Protein AF-A0A7S2HRD1-F1 (afdb_monomer_lite)

InterPro domains:
  IPR042104 Polyketide synthase, dehydratase domain superfamily [G3DSA:3.10.129.110] (1-117)

Sequence (117 aa):
EMVLAAGEYHLGAKGTQWHIKNVGFQAPFVLKLGEGGQLAKQTDLYLEVFPDGHWTMSSWDVAESKKLVAHSEGELEIGGEAASQAVCDLDAARARCDEEVVIERLYLPFSKIGFPL

Secondary structure (DSSP, 8-state):
-HHHHHHHHHTTSSS--EEEEEEEE-S-----B-GGGSBSS-EEEEEEE-TTSEEEEEEEETTTTEEEEEEEEEEEEE-S---------HHHHHTT--S---HHHHHHHHHTTT---

pLDDT: mean 82.65, std 11.14, range [54.19, 96.5]

Organism: NCBI:txid1333877

Structure (mmCIF, N/CA/C/O backbone):
data_AF-A0A7S2HRD1-F1
#
_entry.id   AF-A0A7S2HRD1-F1
#
loop_
_atom_site.group_PDB
_atom_site.id
_atom_site.type_symbol
_atom_site.label_atom_id
_atom_site.label_alt_id
_atom_site.label_comp_id
_atom_site.label_asym_id
_atom_site.label_entity_id
_atom_site.label_seq_id
_atom_site.pdbx_PDB_ins_code
_atom_site.Cartn_x
_atom_site.Cartn_y
_atom_site.Cartn_z
_atom_site.occupancy
_atom_site.B_iso_or_equiv
_atom_site.auth_seq_id
_atom_site.auth_comp_id
_atom_site.auth_asym_id
_atom_site.auth_atom_id
_atom_site.pdbx_PDB_model_num
ATOM 1 N N . GLU A 1 1 ? -1.618 -0.679 -6.357 1.00 85.19 1 GLU A N 1
ATOM 2 C CA . GLU A 1 1 ? -2.763 0.000 -7.010 1.00 85.19 1 GLU A CA 1
ATOM 3 C C . GLU A 1 1 ? -2.791 1.518 -6.878 1.00 85.19 1 GLU A C 1
ATOM 5 O O . GLU A 1 1 ? -2.437 2.166 -7.848 1.00 85.19 1 GLU A O 1
ATOM 10 N N . MET A 1 2 ? -3.155 2.132 -5.742 1.00 87.50 2 MET A N 1
ATOM 11 C CA . MET A 1 2 ? -3.293 3.609 -5.689 1.00 87.50 2 MET A CA 1
ATOM 12 C C . MET A 1 2 ? -2.022 4.367 -6.112 1.00 87.50 2 MET A C 1
ATOM 14 O O . MET A 1 2 ? -2.102 5.318 -6.882 1.00 87.50 2 MET A O 1
ATOM 18 N N . VAL A 1 3 ? -0.849 3.907 -5.662 1.00 88.94 3 VAL A N 1
ATOM 19 C CA . VAL A 1 3 ? 0.456 4.462 -6.068 1.00 88.94 3 VAL A CA 1
ATOM 20 C C . VAL A 1 3 ? 0.729 4.241 -7.561 1.00 88.94 3 VAL A C 1
ATOM 22 O O . VAL A 1 3 ? 1.307 5.111 -8.199 1.00 88.94 3 VAL A O 1
ATOM 25 N N . LEU A 1 4 ? 0.262 3.122 -8.136 1.00 87.44 4 L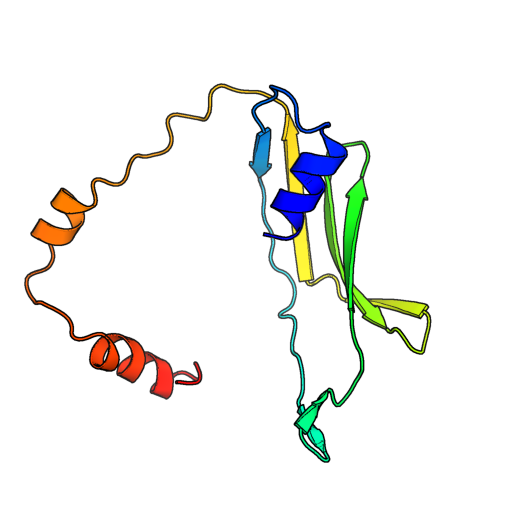EU A N 1
ATOM 26 C CA . LEU A 1 4 ? 0.350 2.850 -9.577 1.00 87.44 4 LEU A CA 1
ATOM 27 C C . LEU A 1 4 ? -0.444 3.883 -10.377 1.00 87.44 4 LEU A C 1
ATOM 29 O O . LEU A 1 4 ? 0.122 4.577 -11.215 1.00 87.44 4 LEU A O 1
ATOM 33 N N . ALA A 1 5 ? -1.719 4.067 -10.035 1.00 85.81 5 ALA A N 1
ATOM 34 C CA . ALA A 1 5 ? -2.587 5.035 -10.702 1.00 85.81 5 ALA A CA 1
ATOM 35 C C . ALA A 1 5 ? -2.086 6.485 -10.551 1.00 85.81 5 ALA A C 1
ATOM 37 O O . ALA A 1 5 ? -2.089 7.257 -11.510 1.00 85.81 5 ALA A O 1
ATOM 38 N N . ALA A 1 6 ? -1.623 6.862 -9.355 1.00 84.12 6 ALA A N 1
ATOM 39 C CA . ALA A 1 6 ? -1.070 8.191 -9.117 1.00 84.12 6 ALA A CA 1
ATOM 40 C C . ALA A 1 6 ? 0.265 8.402 -9.840 1.00 84.12 6 ALA A C 1
ATOM 42 O O . ALA A 1 6 ? 0.486 9.482 -10.378 1.00 84.12 6 ALA A O 1
ATOM 43 N N . GLY A 1 7 ? 1.126 7.383 -9.891 1.00 79.00 7 GLY A N 1
ATOM 44 C CA . GLY A 1 7 ? 2.384 7.411 -10.632 1.00 79.00 7 GLY A CA 1
ATOM 45 C C . GLY A 1 7 ? 2.158 7.581 -12.132 1.00 79.00 7 GLY A C 1
ATOM 46 O O . GLY A 1 7 ? 2.760 8.459 -12.737 1.00 79.00 7 GLY A O 1
ATOM 47 N N . GLU A 1 8 ? 1.223 6.835 -12.728 1.00 79.88 8 GLU A N 1
ATOM 48 C CA . GLU A 1 8 ? 0.854 7.000 -14.143 1.00 79.88 8 GLU A CA 1
ATOM 49 C C . GLU A 1 8 ? 0.391 8.426 -14.462 1.00 79.88 8 GLU A C 1
ATOM 51 O O . GLU A 1 8 ? 0.816 9.013 -15.462 1.00 79.88 8 GLU A O 1
ATOM 56 N N . TYR A 1 9 ? -0.449 8.997 -13.593 1.00 78.62 9 TYR A N 1
ATOM 57 C CA . TYR A 1 9 ? -0.932 10.366 -13.735 1.00 78.62 9 TYR A CA 1
ATOM 58 C C . TYR A 1 9 ? 0.191 11.398 -13.546 1.00 78.62 9 TYR A C 1
ATOM 60 O O . TYR A 1 9 ? 0.354 12.293 -14.375 1.00 78.62 9 TYR A O 1
ATOM 68 N N . HIS A 1 10 ? 0.989 11.264 -12.483 1.00 73.19 10 HIS A N 1
ATOM 69 C CA . HIS A 1 10 ? 2.056 12.202 -12.127 1.00 73.19 10 HIS A CA 1
ATOM 70 C C . HIS A 1 10 ? 3.201 12.200 -13.149 1.00 73.19 10 HIS A C 1
ATOM 72 O O . HIS A 1 10 ? 3.753 13.250 -13.465 1.00 73.19 10 HIS A O 1
ATOM 78 N N . LEU A 1 11 ? 3.518 11.033 -13.717 1.00 72.88 11 LEU A N 1
ATOM 79 C CA . LEU A 1 11 ? 4.585 10.843 -14.703 1.00 72.88 11 LEU A CA 1
ATOM 80 C C . LEU A 1 11 ? 4.125 11.089 -16.153 1.00 72.88 11 LEU A C 1
ATOM 82 O O . LEU A 1 11 ? 4.897 10.900 -17.093 1.00 72.88 11 LEU A O 1
ATOM 86 N N . GLY A 1 12 ? 2.880 11.533 -16.356 1.00 65.56 12 GLY A N 1
ATOM 87 C CA . GLY A 1 12 ? 2.388 12.009 -17.651 1.00 65.56 12 GLY A CA 1
ATOM 88 C C . GLY A 1 12 ? 1.981 10.921 -18.652 1.00 65.56 12 GLY A C 1
ATOM 89 O O . GLY A 1 12 ? 1.864 11.224 -19.840 1.00 65.56 12 GLY A O 1
ATOM 90 N N . ALA A 1 13 ? 1.751 9.682 -18.197 1.00 57.53 13 ALA A N 1
ATOM 91 C CA . ALA A 1 13 ? 1.138 8.557 -18.924 1.00 57.53 13 ALA A CA 1
ATOM 92 C C . ALA A 1 13 ? 1.703 8.187 -20.322 1.00 57.53 13 ALA A C 1
ATOM 94 O O . ALA A 1 13 ? 1.129 7.341 -21.009 1.00 57.53 13 ALA A O 1
ATOM 95 N N . LYS A 1 14 ? 2.809 8.786 -20.788 1.00 54.47 14 LYS A N 1
ATOM 96 C CA . LYS A 1 14 ? 3.323 8.599 -22.156 1.00 54.47 14 LYS A CA 1
ATOM 97 C C . LYS A 1 14 ? 4.787 8.186 -22.179 1.00 54.47 14 LYS A C 1
ATOM 99 O O . LYS A 1 14 ? 5.681 9.021 -22.176 1.00 54.47 14 LYS A O 1
ATOM 104 N N . GLY A 1 15 ? 5.004 6.882 -22.328 1.00 57.19 15 GLY A N 1
ATOM 105 C CA . GLY A 1 15 ? 6.239 6.340 -22.899 1.00 57.19 15 GLY A CA 1
ATOM 106 C C . GLY A 1 15 ? 7.413 6.163 -21.942 1.00 57.19 15 GLY A C 1
ATOM 107 O O . GLY A 1 15 ? 8.465 5.716 -22.389 1.00 57.19 15 GLY A O 1
ATOM 108 N N . THR A 1 16 ? 7.244 6.450 -20.652 1.00 68.69 16 THR A N 1
ATOM 109 C CA . THR A 1 16 ? 8.317 6.285 -19.670 1.00 68.69 16 THR A CA 1
ATOM 110 C C . THR A 1 16 ? 8.083 5.035 -18.832 1.00 68.69 16 THR A C 1
ATOM 112 O O . THR A 1 16 ? 7.069 4.928 -18.145 1.00 68.69 16 THR A O 1
ATOM 115 N N . GLN A 1 17 ? 9.011 4.077 -18.903 1.00 76.81 17 GLN A N 1
ATOM 116 C CA . GLN A 1 17 ? 9.042 2.962 -17.959 1.00 76.81 17 GLN A CA 1
ATOM 117 C C . GLN A 1 17 ? 9.415 3.487 -16.574 1.00 76.81 17 GLN A C 1
ATOM 119 O O . GLN A 1 17 ? 10.322 4.312 -16.430 1.00 76.81 17 GLN A O 1
ATOM 124 N N . TRP A 1 18 ? 8.688 3.018 -15.570 1.00 82.06 18 TRP A N 1
ATOM 125 C CA . TRP A 1 18 ? 8.872 3.407 -14.184 1.00 82.06 18 TRP A CA 1
ATOM 126 C C . TRP A 1 18 ? 8.504 2.236 -13.277 1.00 82.06 18 TRP A C 1
ATOM 128 O O . TRP A 1 18 ? 7.770 1.326 -13.676 1.00 82.06 18 TRP A O 1
ATOM 138 N N . HIS A 1 19 ? 9.012 2.253 -12.053 1.00 83.69 19 HIS A N 1
ATOM 139 C CA . HIS A 1 19 ? 8.723 1.224 -11.059 1.00 83.69 19 HIS A CA 1
ATOM 140 C C . HIS A 1 19 ? 8.692 1.815 -9.651 1.00 83.69 19 HIS A C 1
ATOM 142 O O . HIS A 1 19 ? 9.184 2.916 -9.403 1.00 83.69 19 HIS A O 1
ATOM 148 N N . ILE A 1 20 ? 8.113 1.055 -8.723 1.00 88.81 20 ILE A N 1
ATOM 149 C CA . ILE A 1 20 ? 8.104 1.379 -7.296 1.00 88.81 20 ILE A CA 1
ATOM 150 C C . ILE A 1 20 ? 9.256 0.622 -6.629 1.00 88.81 20 ILE A C 1
ATOM 152 O O . ILE A 1 20 ? 9.376 -0.592 -6.810 1.00 88.81 20 ILE A O 1
ATOM 156 N N . LYS A 1 21 ? 10.081 1.313 -5.839 1.00 88.31 21 LYS A N 1
ATOM 157 C CA . LYS A 1 21 ? 11.123 0.701 -4.998 1.00 88.31 21 LYS A CA 1
ATOM 158 C C . LYS A 1 21 ? 10.887 0.986 -3.524 1.00 88.31 21 LYS A C 1
ATOM 160 O O . LYS A 1 21 ? 10.097 1.854 -3.158 1.00 88.31 21 LYS A O 1
ATOM 165 N N . ASN A 1 22 ? 11.601 0.220 -2.697 1.00 91.88 22 ASN A N 1
ATOM 166 C CA . ASN A 1 22 ? 11.745 0.466 -1.264 1.00 91.88 22 ASN A CA 1
ATOM 167 C C . ASN A 1 22 ? 10.399 0.596 -0.533 1.00 91.88 22 ASN A C 1
ATOM 169 O O . ASN A 1 22 ? 10.233 1.454 0.326 1.00 91.88 22 ASN A O 1
ATOM 173 N N . VAL A 1 23 ? 9.431 -0.262 -0.884 1.00 94.06 23 VAL A N 1
ATOM 174 C CA . VAL A 1 23 ? 8.097 -0.243 -0.269 1.00 94.06 23 VAL A CA 1
ATOM 175 C C . VAL A 1 23 ? 8.188 -0.693 1.187 1.00 94.06 23 VAL A C 1
ATOM 177 O O . VAL A 1 23 ? 8.470 -1.860 1.468 1.00 94.06 23 VAL A O 1
ATOM 180 N N . GLY A 1 24 ? 7.915 0.230 2.103 1.00 94.62 24 GLY A N 1
ATOM 181 C CA . GLY A 1 24 ? 7.801 -0.022 3.534 1.00 94.62 24 GLY A CA 1
ATOM 182 C C . GLY A 1 24 ? 6.343 -0.055 3.983 1.00 94.62 24 GLY A C 1
ATOM 183 O O . GLY A 1 24 ? 5.535 0.758 3.539 1.00 94.62 24 GLY A O 1
ATOM 184 N N . PHE A 1 25 ? 6.009 -0.967 4.900 1.00 94.94 25 PHE A N 1
ATOM 185 C CA . PHE A 1 25 ? 4.717 -1.002 5.592 1.00 94.94 25 PHE A CA 1
ATOM 186 C C . PHE A 1 25 ? 4.945 -0.771 7.085 1.00 94.94 25 PHE A C 1
ATOM 188 O O . PHE A 1 25 ? 5.648 -1.547 7.729 1.00 94.94 25 PHE A O 1
ATOM 195 N N . GLN A 1 26 ? 4.357 0.293 7.630 1.00 92.06 26 GLN A N 1
ATOM 196 C CA . GLN A 1 26 ? 4.583 0.716 9.017 1.00 92.06 26 GLN A CA 1
ATOM 197 C C . GLN A 1 26 ? 3.400 0.379 9.927 1.00 92.06 26 GLN A C 1
ATOM 199 O O . GLN A 1 26 ? 3.586 -0.075 11.055 1.00 92.06 26 GLN A O 1
ATOM 204 N N . ALA A 1 27 ? 2.174 0.585 9.441 1.00 91.44 27 ALA A N 1
ATOM 205 C CA . ALA A 1 27 ? 0.963 0.364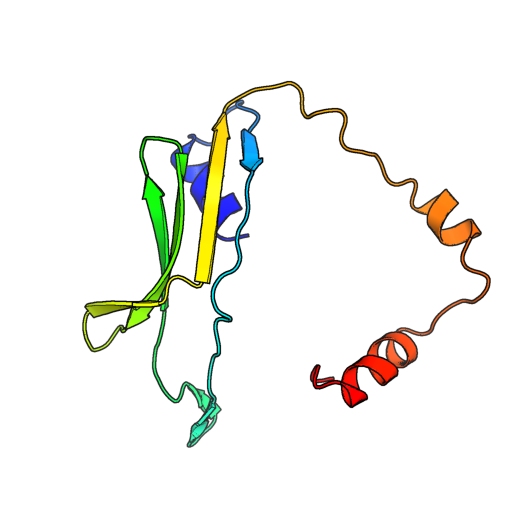 10.220 1.00 91.44 27 ALA A CA 1
ATOM 206 C C . ALA A 1 27 ? -0.168 -0.176 9.338 1.00 91.44 27 ALA A C 1
ATOM 208 O O . ALA A 1 27 ? -0.431 0.390 8.274 1.00 91.44 27 ALA A O 1
ATOM 209 N N . PRO A 1 28 ? -0.898 -1.218 9.770 1.00 90.44 28 PRO A N 1
ATOM 210 C CA . PRO A 1 28 ? -2.053 -1.696 9.027 1.00 90.44 28 PRO A CA 1
ATOM 211 C C . PRO A 1 28 ? -3.155 -0.632 8.999 1.00 90.44 28 PRO A C 1
ATOM 213 O O . PRO A 1 28 ? -3.441 0.021 10.007 1.00 90.44 28 PRO A O 1
ATOM 216 N N . PHE A 1 29 ? -3.804 -0.477 7.847 1.00 89.38 29 PHE A N 1
ATOM 217 C CA . PHE A 1 29 ? -5.020 0.320 7.736 1.00 89.38 29 PHE A CA 1
ATOM 218 C C . PHE A 1 29 ? -6.223 -0.540 8.133 1.00 89.38 29 PHE A C 1
ATOM 220 O O . PHE A 1 29 ? -6.538 -1.523 7.464 1.00 89.38 29 PHE A O 1
ATOM 227 N N . VAL A 1 30 ? -6.870 -0.197 9.248 1.00 87.62 30 VAL A N 1
ATOM 228 C CA . VAL A 1 30 ? -7.967 -0.990 9.820 1.00 87.62 30 VAL A CA 1
ATOM 229 C C . VAL A 1 30 ? -9.272 -0.211 9.735 1.00 87.62 30 VAL A C 1
ATOM 231 O O . VAL A 1 30 ? -9.481 0.758 10.465 1.00 87.62 30 VAL A O 1
ATOM 234 N N . LEU A 1 31 ? -10.177 -0.689 8.887 1.00 87.75 31 LEU A N 1
ATOM 235 C CA . LEU A 1 31 ? -11.547 -0.201 8.798 1.00 87.75 31 LEU A CA 1
ATOM 236 C C . LEU A 1 31 ? -12.417 -0.952 9.807 1.00 87.75 31 LEU A C 1
ATOM 238 O O . LEU A 1 31 ? -12.673 -2.146 9.663 1.00 87.75 31 LEU A O 1
ATOM 242 N N . LYS A 1 32 ? -12.854 -0.256 10.858 1.00 87.56 32 LYS A N 1
ATOM 243 C CA . LYS A 1 32 ? -13.752 -0.832 11.864 1.00 87.56 32 LYS A CA 1
ATOM 244 C C . LYS A 1 32 ? -15.199 -0.620 11.447 1.00 87.56 32 LYS A C 1
ATOM 246 O O . LYS A 1 32 ? -15.598 0.512 11.181 1.00 87.56 32 LYS A O 1
ATOM 251 N N . LEU A 1 33 ? -15.983 -1.692 11.451 1.00 88.50 33 LEU A N 1
ATOM 252 C CA . LEU A 1 33 ? -17.434 -1.603 11.338 1.00 88.50 33 LEU A CA 1
ATOM 253 C C . LEU A 1 33 ? -18.007 -1.023 12.636 1.00 88.50 33 LEU A C 1
ATOM 255 O O . LEU A 1 33 ? -17.649 -1.450 13.734 1.00 88.50 33 LEU A O 1
ATOM 259 N N . GLY A 1 34 ? -18.855 -0.015 12.489 1.00 86.62 34 GLY A N 1
ATOM 260 C CA . GLY A 1 34 ? -19.700 0.541 13.532 1.00 86.62 34 GLY A CA 1
ATOM 261 C C . GLY A 1 34 ? -21.100 -0.067 13.492 1.00 86.62 34 GLY A C 1
ATOM 262 O O . GLY A 1 34 ? -21.356 -1.084 12.841 1.00 86.62 34 GLY A O 1
ATOM 263 N N . GLU A 1 35 ? -22.027 0.570 14.199 1.00 87.25 35 GLU A N 1
ATOM 264 C CA . GLU A 1 35 ? -23.424 0.144 14.220 1.00 87.25 35 GLU A CA 1
ATOM 265 C C . GLU A 1 35 ? -24.081 0.302 12.838 1.00 87.25 35 GLU A C 1
ATOM 267 O O . GLU A 1 35 ? -23.784 1.223 12.077 1.00 87.25 35 GLU A O 1
ATOM 272 N N . GLY A 1 36 ? -24.978 -0.625 12.491 1.00 85.56 36 GLY A N 1
ATOM 273 C CA . GLY A 1 36 ? -25.740 -0.555 11.239 1.00 85.56 36 GLY A CA 1
ATOM 274 C C . GLY A 1 36 ? -24.931 -0.811 9.961 1.00 85.56 36 GLY A C 1
ATOM 275 O O . GLY A 1 36 ? -25.381 -0.434 8.882 1.00 85.56 36 GLY A O 1
ATOM 276 N N . GLY A 1 37 ? -23.748 -1.433 10.059 1.00 84.44 37 GLY A N 1
ATOM 277 C CA . GLY A 1 37 ? -22.921 -1.802 8.900 1.00 84.44 37 GLY A CA 1
ATOM 278 C C . GLY A 1 37 ? -22.147 -0.639 8.270 1.00 84.44 37 GLY A C 1
ATOM 279 O O . GLY A 1 37 ? -21.522 -0.816 7.229 1.00 84.44 37 GLY A O 1
ATOM 280 N N . GLN A 1 38 ? -22.175 0.539 8.894 1.00 86.25 38 GLN A N 1
ATOM 281 C CA . GLN A 1 38 ? -21.365 1.689 8.496 1.00 86.25 38 GLN A CA 1
ATOM 282 C C . GLN A 1 38 ? -19.963 1.600 9.099 1.00 86.25 38 GLN A C 1
ATOM 284 O O . GLN A 1 38 ? -19.732 0.854 10.049 1.00 86.25 38 GLN A O 1
ATOM 289 N N . LEU A 1 39 ? -19.011 2.377 8.583 1.00 86.50 39 LEU A N 1
ATOM 290 C CA . LEU A 1 39 ? -17.711 2.522 9.237 1.00 86.50 39 LEU A CA 1
ATOM 291 C C . LEU A 1 39 ? -17.871 3.263 10.572 1.00 86.50 39 LEU A C 1
ATOM 293 O O . LEU A 1 39 ? -18.529 4.299 10.637 1.00 86.50 39 LEU 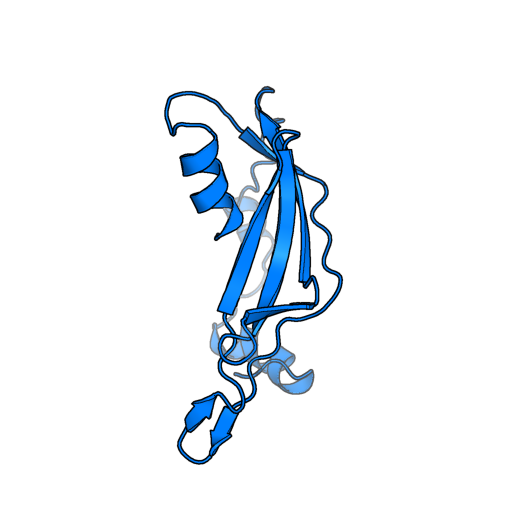A O 1
ATOM 297 N N . ALA A 1 40 ? -17.223 2.763 11.627 1.00 88.81 40 ALA A N 1
ATOM 298 C CA . ALA A 1 40 ? -17.212 3.389 12.952 1.00 88.81 40 ALA A CA 1
ATOM 299 C C . ALA A 1 40 ? -16.594 4.796 12.922 1.00 88.81 40 ALA A C 1
ATOM 301 O O . ALA A 1 40 ? -16.924 5.649 13.743 1.00 88.81 40 ALA A O 1
ATOM 302 N N . LYS A 1 41 ? -15.690 5.031 11.968 1.00 87.19 41 LYS A N 1
ATOM 303 C CA . LYS A 1 41 ? -15.109 6.332 11.665 1.00 87.19 41 LYS A CA 1
ATOM 304 C C . LYS A 1 41 ? -14.958 6.460 10.153 1.00 87.19 41 LYS A C 1
ATOM 306 O O . LYS A 1 41 ? -14.379 5.576 9.527 1.00 87.19 41 LYS A O 1
ATOM 311 N N . GLN A 1 42 ? -15.462 7.553 9.583 1.00 87.94 42 GLN A N 1
ATOM 312 C CA . GLN A 1 42 ? -15.188 7.903 8.188 1.00 87.94 42 GLN A CA 1
ATOM 313 C C . GLN A 1 42 ? -13.703 8.242 8.059 1.00 87.94 42 GLN A C 1
ATOM 315 O O . GLN A 1 42 ? -13.183 9.087 8.790 1.00 87.94 42 GLN A O 1
ATOM 320 N N . THR A 1 43 ? -12.988 7.513 7.213 1.00 89.88 43 THR A N 1
ATOM 321 C CA . THR A 1 43 ? -11.543 7.663 7.044 1.00 89.88 43 THR A CA 1
ATOM 322 C C . THR A 1 43 ? -11.199 7.423 5.591 1.00 89.88 43 THR A C 1
ATOM 324 O O . THR A 1 43 ? -11.513 6.362 5.054 1.00 89.88 43 THR A O 1
ATOM 327 N N . ASP A 1 44 ? -10.526 8.398 4.997 1.00 91.25 44 ASP A N 1
ATOM 328 C CA . ASP A 1 44 ? -10.037 8.310 3.630 1.00 91.25 44 ASP A CA 1
ATOM 329 C C . ASP A 1 44 ? -8.570 7.879 3.612 1.00 91.25 44 ASP A C 1
ATOM 331 O O . ASP A 1 44 ? -7.854 7.953 4.617 1.00 91.25 44 ASP A O 1
ATOM 335 N N . LEU A 1 45 ? -8.117 7.437 2.443 1.00 92.62 45 LEU A N 1
ATOM 336 C CA . LEU A 1 45 ? -6.702 7.262 2.150 1.00 92.62 45 LEU A CA 1
ATOM 337 C C . LEU A 1 45 ? -6.180 8.511 1.445 1.00 92.62 45 LEU A C 1
ATOM 339 O O . LEU A 1 45 ? -6.765 8.989 0.476 1.00 92.62 45 LEU A O 1
ATOM 343 N N . TYR A 1 46 ? -5.056 9.015 1.933 1.00 93.44 46 TYR A N 1
ATOM 344 C CA . TYR A 1 46 ? -4.389 10.200 1.429 1.00 93.44 46 TYR A CA 1
ATOM 345 C C . TYR A 1 46 ? -3.001 9.821 0.929 1.00 93.44 46 TYR A C 1
ATOM 347 O O . TYR A 1 46 ? -2.148 9.384 1.705 1.00 93.44 46 TYR A O 1
ATOM 355 N N . LEU A 1 47 ? -2.801 9.976 -0.378 1.00 93.81 47 LEU A N 1
ATOM 356 C CA . LEU A 1 47 ? -1.545 9.692 -1.057 1.00 93.81 47 LEU A CA 1
ATOM 357 C C . LEU A 1 47 ? -0.833 10.998 -1.391 1.00 93.81 47 LEU A C 1
ATOM 359 O O . LEU A 1 47 ? -1.358 11.826 -2.132 1.00 93.81 47 LEU A O 1
ATOM 363 N N . GLU A 1 48 ? 0.388 11.139 -0.893 1.00 93.12 48 GLU A N 1
ATOM 364 C CA . GLU A 1 48 ? 1.315 12.181 -1.320 1.00 93.12 48 GLU A CA 1
ATOM 365 C C . GLU A 1 48 ? 2.368 11.583 -2.232 1.00 93.12 48 GLU A C 1
ATOM 367 O O . GLU A 1 48 ? 2.949 10.546 -1.916 1.00 93.12 48 GLU A O 1
ATOM 372 N N . VAL A 1 49 ? 2.625 12.272 -3.339 1.00 90.12 49 VAL A N 1
ATOM 373 C CA . VAL A 1 49 ? 3.759 12.016 -4.223 1.00 90.12 49 VAL A CA 1
ATOM 374 C C . VAL A 1 49 ? 4.587 13.291 -4.247 1.00 90.12 49 VAL A C 1
ATOM 376 O O . VAL A 1 49 ? 4.089 14.358 -4.617 1.00 90.12 49 VAL A O 1
ATOM 379 N N . PHE A 1 50 ? 5.825 13.191 -3.786 1.00 89.94 50 PHE A N 1
ATOM 380 C CA . PHE A 1 50 ? 6.753 14.304 -3.689 1.00 89.94 50 PHE A CA 1
ATOM 381 C C . PHE A 1 50 ? 7.512 14.484 -5.017 1.00 89.94 50 PHE A C 1
ATOM 383 O O . PHE A 1 50 ? 7.658 13.526 -5.778 1.00 89.94 50 PHE A O 1
ATOM 390 N N . PRO A 1 51 ? 8.018 15.695 -5.321 1.00 85.00 51 PRO A N 1
ATOM 391 C CA . PRO A 1 51 ? 8.738 15.952 -6.573 1.00 85.00 51 PRO A CA 1
ATOM 392 C C . PRO A 1 51 ? 10.013 15.120 -6.774 1.00 85.00 51 PRO A C 1
ATOM 394 O O . PRO A 1 51 ? 10.476 14.985 -7.902 1.00 85.00 51 PRO A O 1
ATOM 397 N N . ASP A 1 52 ? 10.596 14.596 -5.696 1.00 86.88 52 ASP A N 1
ATOM 398 C CA . ASP A 1 52 ? 11.765 13.709 -5.713 1.00 86.88 52 ASP A CA 1
ATOM 399 C C . ASP A 1 52 ? 11.405 12.232 -5.958 1.00 86.88 52 ASP A C 1
ATOM 401 O O . ASP A 1 52 ? 12.293 11.386 -6.017 1.00 86.88 52 ASP A O 1
ATOM 405 N N . GLY A 1 53 ? 10.116 11.922 -6.121 1.00 85.00 53 GLY A N 1
ATOM 406 C CA . GLY A 1 53 ? 9.612 10.570 -6.329 1.00 85.00 53 GLY A CA 1
ATOM 407 C C . GLY A 1 53 ? 9.287 9.823 -5.038 1.00 85.00 53 GLY A C 1
ATOM 408 O O . GLY A 1 53 ? 8.698 8.746 -5.114 1.00 85.00 53 GLY A O 1
ATOM 409 N N . HIS A 1 54 ? 9.585 10.366 -3.855 1.00 93.19 54 HIS A N 1
ATOM 410 C CA . HIS A 1 54 ? 9.107 9.766 -2.612 1.00 93.19 54 HIS A CA 1
ATOM 411 C C . HIS A 1 54 ? 7.571 9.771 -2.585 1.00 93.19 54 HIS A C 1
ATOM 413 O O . HIS A 1 54 ? 6.922 10.672 -3.125 1.00 93.19 54 HIS A O 1
ATOM 419 N N . TRP A 1 55 ? 6.962 8.775 -1.951 1.00 94.25 55 TRP A N 1
ATOM 420 C CA . TRP A 1 55 ? 5.523 8.758 -1.727 1.00 94.25 55 TRP A CA 1
ATOM 421 C C . TRP A 1 55 ? 5.172 8.236 -0.342 1.00 94.25 55 TRP A C 1
ATOM 423 O O . TRP A 1 55 ? 5.868 7.408 0.243 1.00 94.25 55 TRP A O 1
ATOM 433 N N . THR A 1 56 ? 4.044 8.710 0.182 1.00 96.12 56 THR A N 1
ATOM 434 C CA . THR A 1 56 ? 3.516 8.266 1.474 1.00 96.12 56 THR A CA 1
ATOM 435 C C . THR A 1 56 ? 2.008 8.099 1.392 1.00 96.12 56 THR A C 1
ATOM 437 O O . THR A 1 56 ? 1.292 8.988 0.935 1.00 96.12 56 THR A O 1
ATOM 440 N N . MET A 1 57 ? 1.519 6.955 1.866 1.00 96.19 57 MET A N 1
ATOM 441 C CA . MET A 1 57 ? 0.097 6.663 2.014 1.00 96.19 57 MET A CA 1
ATOM 442 C C . MET A 1 57 ? -0.293 6.773 3.482 1.00 96.19 57 MET A C 1
ATOM 444 O O . MET A 1 57 ? 0.235 6.045 4.325 1.00 96.19 57 MET A O 1
ATOM 448 N N . SER A 1 58 ? -1.238 7.654 3.788 1.00 95.94 58 SER A N 1
ATOM 449 C CA . SER A 1 58 ? -1.715 7.896 5.149 1.00 95.94 58 SER A CA 1
ATOM 450 C C . SER A 1 58 ? -3.230 7.789 5.251 1.00 95.94 58 SER A C 1
ATOM 452 O O . SER A 1 58 ? -3.942 7.985 4.273 1.00 95.94 58 SER A O 1
ATOM 454 N N . SER A 1 59 ? -3.737 7.525 6.449 1.00 94.88 59 SER A N 1
ATOM 455 C CA . SER A 1 59 ? -5.154 7.722 6.756 1.00 94.88 59 SER A CA 1
ATOM 456 C C . SER A 1 59 ? -5.463 9.207 6.949 1.00 94.88 59 SER A C 1
ATOM 458 O O . SER A 1 59 ? -4.660 9.962 7.508 1.00 94.88 59 SER A O 1
ATOM 460 N N . TRP A 1 60 ? -6.647 9.621 6.510 1.00 94.25 60 TRP A N 1
ATOM 461 C CA . TRP A 1 60 ? -7.155 10.982 6.611 1.00 94.25 60 TRP A CA 1
ATOM 462 C C . TRP A 1 60 ? -8.493 11.008 7.337 1.00 94.25 60 TRP A C 1
ATOM 464 O O . TRP A 1 60 ? -9.435 10.297 6.986 1.00 94.25 60 TRP A O 1
ATOM 474 N N . ASP A 1 61 ? -8.570 11.842 8.366 1.00 92.06 61 ASP A N 1
ATOM 475 C CA . ASP A 1 61 ? -9.806 12.120 9.075 1.00 92.06 61 ASP A CA 1
ATOM 476 C C . ASP A 1 61 ? -10.625 13.148 8.300 1.00 92.06 61 ASP A C 1
ATOM 478 O O . ASP A 1 61 ? -10.252 14.320 8.224 1.00 92.06 61 ASP A O 1
ATOM 482 N N . VAL A 1 62 ? -11.753 12.714 7.744 1.00 88.81 62 VAL A N 1
ATOM 483 C CA . VAL A 1 62 ? -12.643 13.586 6.971 1.00 88.81 62 VAL A CA 1
ATOM 484 C C . VAL A 1 62 ? -13.289 14.651 7.861 1.00 88.81 62 VAL A C 1
ATOM 486 O O . VAL A 1 62 ? -13.420 15.801 7.446 1.00 88.81 62 VAL A O 1
ATOM 489 N N . ALA A 1 63 ? -13.662 14.300 9.095 1.00 90.56 63 ALA A N 1
ATOM 490 C CA . ALA A 1 63 ? -14.351 15.212 10.005 1.00 90.56 63 ALA A CA 1
ATOM 491 C C . ALA A 1 63 ? -13.405 16.286 10.555 1.00 90.56 63 ALA A C 1
ATOM 493 O O . ALA A 1 63 ? -13.781 17.451 10.668 1.00 90.56 63 ALA A O 1
ATOM 494 N N . GLU A 1 64 ? -12.171 15.897 10.873 1.00 91.81 64 GLU A N 1
ATOM 495 C CA . GLU A 1 64 ? -11.169 16.797 11.451 1.00 91.81 64 GLU A CA 1
ATOM 496 C C . GLU A 1 64 ? -10.222 17.412 10.408 1.00 91.81 64 GLU A C 1
ATOM 498 O O . GLU A 1 64 ? -9.376 18.230 10.762 1.00 91.81 64 GLU A O 1
ATOM 503 N N . SER A 1 65 ? -10.359 17.034 9.131 1.00 91.00 65 SER A N 1
ATOM 504 C CA . SER A 1 65 ? -9.500 17.475 8.022 1.00 91.00 65 SER A CA 1
ATOM 505 C C . SER A 1 65 ? -8.009 17.374 8.355 1.00 91.00 65 SER A C 1
ATOM 507 O O . SER A 1 65 ? -7.249 18.333 8.191 1.00 91.00 65 SER A O 1
ATOM 509 N N . LYS A 1 66 ? -7.588 16.209 8.858 1.00 93.44 66 LYS A N 1
ATOM 510 C CA . LYS A 1 66 ? -6.201 15.990 9.277 1.00 93.44 66 LYS A CA 1
ATOM 511 C C . LYS A 1 66 ? -5.680 14.606 8.918 1.00 93.44 66 LYS A C 1
ATOM 513 O O . LYS A 1 66 ? -6.404 13.611 8.938 1.00 93.44 66 LYS A O 1
ATOM 518 N N . LYS A 1 67 ? -4.371 14.544 8.679 1.00 93.25 67 LYS A N 1
ATOM 519 C CA . LYS A 1 67 ? -3.628 13.294 8.510 1.00 93.25 67 LYS A CA 1
ATOM 520 C C . LYS A 1 67 ? -3.512 12.580 9.857 1.00 93.25 67 LYS A C 1
ATOM 522 O O . LYS A 1 67 ? -3.244 13.219 10.874 1.00 93.25 67 LYS A O 1
ATOM 527 N N . LEU A 1 68 ? -3.732 11.270 9.858 1.00 90.31 68 LEU A N 1
ATOM 528 C CA . LEU A 1 68 ? -3.714 10.438 11.058 1.00 90.31 68 LEU A CA 1
ATOM 529 C C . LEU A 1 68 ? -2.415 9.637 11.158 1.00 90.31 68 LEU A C 1
ATOM 531 O O . LEU A 1 68 ? -1.545 9.978 11.953 1.00 90.31 68 LEU A O 1
ATOM 535 N N . VAL A 1 69 ? -2.290 8.568 10.370 1.00 93.88 69 VAL A N 1
ATOM 536 C CA . VAL A 1 69 ? -1.184 7.606 10.463 1.00 93.88 69 VAL A CA 1
ATOM 537 C C . VAL A 1 69 ? -0.662 7.290 9.069 1.00 93.88 69 VAL A C 1
ATOM 539 O O . VAL A 1 69 ? -1.459 7.052 8.163 1.00 93.88 69 VAL A O 1
ATOM 542 N N . ALA A 1 70 ? 0.662 7.258 8.912 1.00 95.06 70 ALA A N 1
ATOM 543 C CA . ALA A 1 70 ? 1.311 6.727 7.720 1.00 95.06 70 ALA A CA 1
ATOM 544 C C . ALA A 1 70 ? 1.276 5.191 7.747 1.00 95.06 70 ALA A C 1
ATOM 546 O O . ALA A 1 70 ? 1.653 4.558 8.732 1.00 95.06 70 ALA A O 1
ATOM 547 N N . HIS A 1 71 ? 0.786 4.592 6.667 1.00 95.94 71 HIS A N 1
ATOM 548 C CA . HIS A 1 71 ? 0.617 3.145 6.537 1.00 95.94 71 HIS A CA 1
ATOM 549 C C . HIS A 1 71 ? 1.731 2.517 5.714 1.00 95.94 71 HIS A C 1
ATOM 551 O O . HIS A 1 71 ? 2.214 1.431 6.041 1.00 95.94 71 HIS A O 1
ATOM 557 N N . SER A 1 72 ? 2.143 3.212 4.659 1.00 96.25 72 SER A N 1
ATOM 558 C CA . SER A 1 72 ? 3.192 2.753 3.764 1.00 96.25 72 SER A CA 1
ATOM 559 C C . SER A 1 72 ? 3.880 3.916 3.073 1.00 96.25 72 SER A C 1
ATOM 561 O O . SER A 1 72 ? 3.262 4.956 2.839 1.00 96.25 72 SER A O 1
ATOM 563 N N . GLU A 1 73 ? 5.125 3.697 2.692 1.00 96.50 73 GLU A N 1
ATOM 564 C CA . GLU A 1 73 ? 5.966 4.660 1.990 1.00 96.50 73 GLU A CA 1
ATOM 565 C C . GLU A 1 73 ? 6.862 3.945 0.980 1.00 96.50 73 GLU A C 1
ATOM 567 O O . GLU A 1 73 ? 6.984 2.716 1.002 1.00 96.50 73 GLU A O 1
ATOM 572 N N . GLY A 1 74 ? 7.477 4.715 0.093 1.00 95.25 74 GLY A N 1
ATOM 573 C CA . GLY A 1 74 ? 8.449 4.202 -0.857 1.00 95.25 74 GLY A CA 1
ATOM 574 C C . GLY A 1 74 ? 8.844 5.256 -1.875 1.00 95.25 74 GLY A C 1
ATOM 575 O O . GLY A 1 74 ? 8.638 6.453 -1.678 1.00 95.25 74 GLY A O 1
ATOM 576 N N . GLU A 1 75 ? 9.397 4.793 -2.991 1.00 92.44 75 GLU A N 1
ATOM 577 C CA . GLU A 1 75 ? 9.973 5.659 -4.018 1.00 92.44 75 GLU A CA 1
ATOM 578 C C . GLU A 1 75 ? 9.443 5.285 -5.408 1.00 92.44 75 GLU A C 1
ATOM 580 O O . GLU A 1 75 ? 9.269 4.106 -5.730 1.00 92.44 75 GLU A O 1
ATOM 585 N N . LEU A 1 76 ? 9.182 6.303 -6.224 1.00 88.56 76 LEU A N 1
ATOM 586 C CA . LEU A 1 76 ? 8.944 6.229 -7.658 1.00 88.56 76 LEU A CA 1
ATOM 587 C C . LEU A 1 76 ? 10.253 6.547 -8.369 1.00 88.56 76 LEU A C 1
ATOM 589 O O . LEU A 1 76 ? 10.839 7.605 -8.153 1.00 88.56 76 LEU A O 1
ATOM 593 N N . GLU A 1 77 ? 10.682 5.668 -9.263 1.00 83.94 77 GLU A N 1
ATOM 594 C CA . GLU A 1 77 ? 11.873 5.905 -10.071 1.00 83.94 77 GLU A CA 1
ATOM 595 C C . GLU A 1 77 ? 11.528 5.830 -11.555 1.00 83.94 77 GLU A C 1
ATOM 597 O O . GLU A 1 77 ? 10.838 4.918 -12.021 1.00 83.94 77 GLU A O 1
ATOM 602 N N . ILE A 1 78 ? 12.016 6.832 -12.282 1.00 78.12 78 ILE A N 1
ATOM 603 C CA . ILE A 1 78 ? 11.842 6.991 -13.718 1.00 78.12 78 ILE A CA 1
ATOM 604 C C . ILE A 1 78 ? 13.080 6.422 -14.416 1.00 78.12 78 ILE A C 1
ATOM 606 O O . ILE A 1 78 ? 14.188 6.918 -14.213 1.00 78.12 78 ILE A O 1
ATOM 610 N N . GLY A 1 79 ? 12.887 5.447 -15.303 1.00 71.31 79 GLY A N 1
ATOM 611 C CA . GLY A 1 79 ? 13.953 4.888 -16.132 1.00 71.31 79 GLY A CA 1
ATOM 612 C C . GLY A 1 79 ? 14.602 3.606 -15.598 1.00 71.31 79 GLY A C 1
ATOM 613 O O . GLY A 1 79 ? 14.380 3.173 -14.471 1.00 71.31 79 GLY A O 1
ATOM 614 N N . GLY A 1 80 ? 15.414 3.002 -16.472 1.00 58.03 80 GLY A N 1
ATOM 615 C CA . GLY A 1 80 ? 16.063 1.702 -16.290 1.00 58.03 80 GLY A CA 1
ATOM 616 C C . GLY A 1 80 ? 15.367 0.614 -17.105 1.00 58.03 80 GLY A C 1
ATOM 617 O O . GLY A 1 80 ? 14.144 0.507 -17.063 1.00 58.03 80 GLY A O 1
ATOM 618 N N . GLU A 1 81 ? 16.139 -0.187 -17.856 1.00 56.06 81 GLU A N 1
ATOM 619 C CA . GLU A 1 81 ? 15.655 -1.484 -18.344 1.00 56.06 81 GLU A CA 1
ATOM 620 C C . GLU A 1 81 ? 14.988 -2.170 -17.158 1.00 56.06 81 GLU A C 1
ATOM 622 O O . GLU A 1 81 ? 15.634 -2.326 -16.120 1.00 56.06 81 GLU A O 1
ATOM 627 N N . ALA A 1 82 ? 13.702 -2.515 -17.282 1.00 55.91 82 ALA A N 1
ATOM 628 C CA . ALA A 1 82 ? 13.030 -3.347 -16.300 1.00 55.91 82 ALA A CA 1
ATOM 629 C C . ALA A 1 82 ? 13.956 -4.536 -16.044 1.00 55.91 82 ALA A C 1
ATOM 631 O O . ALA A 1 82 ? 14.096 -5.373 -16.936 1.00 55.91 82 ALA A O 1
ATOM 632 N N . ALA A 1 83 ? 14.660 -4.539 -14.901 1.00 56.16 83 ALA A N 1
ATOM 633 C CA . ALA A 1 83 ? 15.632 -5.569 -14.563 1.00 56.16 83 ALA A CA 1
ATOM 634 C C . ALA A 1 83 ? 14.916 -6.878 -14.821 1.00 56.16 83 ALA A C 1
ATOM 636 O O . ALA A 1 83 ? 13.894 -7.078 -14.163 1.00 56.16 83 ALA A O 1
ATOM 637 N N . SER A 1 84 ? 15.351 -7.615 -15.860 1.00 58.41 84 SER A N 1
ATOM 638 C CA . SER A 1 84 ? 14.534 -8.600 -16.580 1.00 58.41 84 SER A CA 1
ATOM 639 C C . SER A 1 84 ? 13.604 -9.259 -15.584 1.00 58.41 84 SER A C 1
ATOM 641 O O . SER A 1 84 ? 14.106 -10.003 -14.733 1.00 58.41 84 SER A O 1
ATOM 643 N N . GLN A 1 85 ? 12.323 -8.846 -15.569 1.00 62.19 85 GLN A N 1
ATOM 644 C CA . GLN A 1 85 ? 11.405 -9.265 -14.509 1.00 62.19 85 GLN A CA 1
ATOM 645 C C . GLN A 1 85 ? 11.584 -10.764 -14.398 1.00 62.19 85 GLN A C 1
ATOM 647 O O . GLN A 1 85 ? 11.543 -11.431 -15.431 1.00 62.19 85 GLN A O 1
ATOM 652 N N . ALA A 1 86 ? 11.907 -11.270 -13.207 1.00 64.69 86 ALA A N 1
ATOM 653 C CA . ALA A 1 86 ? 12.115 -12.695 -13.041 1.00 64.69 86 ALA A CA 1
ATOM 654 C C . ALA A 1 86 ? 10.819 -13.369 -13.492 1.00 64.69 86 ALA A C 1
ATOM 656 O O . ALA A 1 86 ? 9.804 -13.312 -12.796 1.00 64.69 86 ALA A O 1
ATOM 657 N N . VAL A 1 87 ? 10.826 -13.902 -14.714 1.00 73.38 87 VAL A N 1
ATOM 658 C CA . VAL A 1 8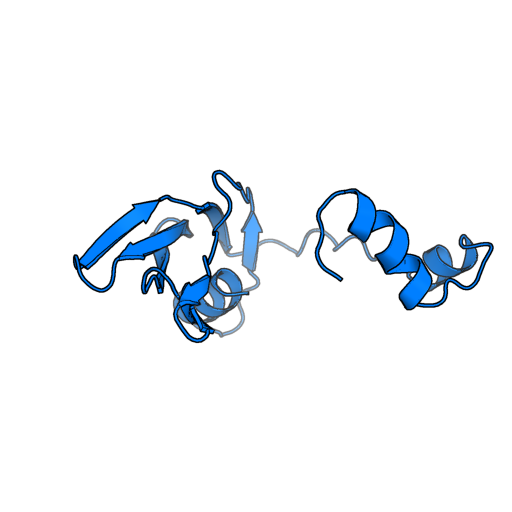7 ? 9.637 -14.489 -15.305 1.00 73.38 87 VAL A CA 1
ATOM 659 C C . VAL A 1 87 ? 9.457 -15.793 -14.559 1.00 73.38 87 VAL A C 1
ATOM 661 O O . VAL A 1 87 ? 10.219 -16.741 -14.743 1.00 73.38 87 VAL A O 1
ATOM 664 N N . CYS A 1 88 ? 8.498 -15.806 -13.639 1.00 79.94 88 CYS A N 1
ATOM 665 C CA . CYS A 1 88 ? 8.103 -17.034 -12.983 1.00 79.94 88 CYS A CA 1
ATOM 666 C C . CYS A 1 88 ? 7.405 -17.892 -14.033 1.00 79.94 88 CYS A C 1
ATOM 668 O O . CYS A 1 88 ? 6.311 -17.556 -14.489 1.00 79.94 88 CYS A O 1
ATOM 670 N N . ASP A 1 89 ? 8.052 -18.981 -14.434 1.00 86.75 89 ASP A N 1
ATOM 671 C CA . ASP A 1 89 ? 7.414 -20.003 -15.248 1.00 86.75 89 ASP A CA 1
ATOM 672 C C . ASP A 1 89 ? 6.327 -20.679 -14.402 1.00 86.75 89 ASP A C 1
ATOM 674 O O . ASP A 1 89 ? 6.597 -21.506 -13.522 1.00 86.75 89 ASP A O 1
ATOM 678 N N . LEU A 1 90 ? 5.083 -20.263 -14.643 1.00 83.62 90 LEU A N 1
ATOM 679 C CA . LEU A 1 90 ? 3.914 -20.770 -13.938 1.00 83.62 90 LEU A CA 1
ATOM 680 C C . LEU A 1 90 ? 3.688 -22.254 -14.222 1.00 83.62 90 LEU A C 1
ATOM 682 O O . LEU A 1 90 ? 3.177 -22.954 -13.351 1.00 83.62 90 LEU A O 1
ATOM 686 N N . ASP A 1 91 ? 4.087 -22.750 -15.391 1.00 86.50 91 ASP A N 1
ATOM 687 C CA . ASP A 1 91 ? 3.921 -24.155 -15.746 1.00 86.50 91 ASP A CA 1
ATOM 688 C C . ASP A 1 91 ? 4.982 -25.010 -15.049 1.00 86.50 91 ASP A C 1
ATOM 690 O O . ASP A 1 91 ? 4.646 -26.038 -14.461 1.00 86.50 91 ASP A O 1
ATOM 694 N N . ALA A 1 92 ? 6.228 -24.537 -14.963 1.00 86.69 92 ALA A N 1
ATOM 695 C CA . ALA A 1 92 ? 7.246 -25.163 -14.118 1.00 86.69 92 ALA A CA 1
ATOM 696 C C . ALA A 1 92 ? 6.907 -25.080 -12.617 1.00 86.69 92 ALA A C 1
ATOM 698 O O . ALA A 1 92 ? 7.288 -25.955 -11.836 1.00 86.69 92 ALA A O 1
ATOM 699 N N . ALA A 1 93 ? 6.210 -24.033 -12.164 1.00 84.06 93 ALA A N 1
ATOM 700 C CA . ALA A 1 93 ? 5.683 -23.964 -10.801 1.00 84.06 93 ALA A CA 1
ATOM 701 C C . ALA A 1 93 ? 4.572 -24.995 -10.569 1.00 84.06 93 ALA A C 1
ATOM 703 O O . ALA A 1 93 ? 4.655 -25.750 -9.604 1.00 84.06 93 ALA A O 1
ATOM 704 N N . ARG A 1 94 ? 3.596 -25.088 -11.478 1.00 82.44 94 ARG A N 1
ATOM 705 C CA . ARG A 1 94 ? 2.502 -26.071 -11.417 1.00 82.44 94 ARG A CA 1
ATOM 706 C C . ARG A 1 94 ? 3.000 -27.508 -11.477 1.00 82.44 94 ARG A C 1
ATOM 708 O O . ARG A 1 94 ? 2.512 -28.337 -10.725 1.00 82.44 94 ARG A O 1
ATOM 715 N N . ALA A 1 95 ? 3.995 -27.799 -12.313 1.00 85.88 95 ALA A N 1
ATOM 716 C CA . ALA A 1 95 ? 4.575 -29.137 -12.432 1.00 85.88 95 ALA A CA 1
ATOM 717 C C . ALA A 1 95 ? 5.262 -29.627 -11.143 1.00 85.88 95 ALA A C 1
ATOM 719 O O . ALA A 1 95 ? 5.495 -30.823 -10.998 1.00 85.88 95 ALA A O 1
ATOM 720 N N . ARG A 1 96 ? 5.598 -28.718 -10.215 1.00 85.81 96 ARG A N 1
ATOM 721 C CA . ARG A 1 96 ? 6.144 -29.040 -8.885 1.00 85.81 96 ARG A CA 1
ATOM 722 C C . ARG A 1 96 ? 5.060 -29.216 -7.815 1.00 85.81 96 ARG A C 1
ATOM 724 O O . ARG A 1 96 ? 5.396 -29.489 -6.667 1.00 85.81 96 ARG A O 1
ATOM 731 N N . CYS A 1 97 ? 3.791 -28.997 -8.151 1.00 81.56 97 CYS A N 1
ATOM 732 C CA . CYS A 1 97 ? 2.674 -29.203 -7.243 1.00 81.56 97 CYS A CA 1
ATOM 733 C C . CYS A 1 97 ? 2.127 -30.620 -7.440 1.00 81.56 97 CYS A C 1
ATOM 735 O O . CYS A 1 97 ? 1.543 -30.922 -8.476 1.00 81.56 97 CYS A O 1
ATOM 737 N N . ASP A 1 98 ? 2.300 -31.471 -6.430 1.00 77.25 98 ASP A N 1
ATOM 738 C CA . ASP A 1 98 ? 1.910 -32.887 -6.494 1.00 77.25 98 ASP A CA 1
ATOM 739 C C . ASP A 1 98 ? 0.387 -33.108 -6.395 1.00 77.25 98 ASP A C 1
ATOM 741 O O . ASP A 1 98 ? -0.109 -34.189 -6.712 1.00 77.25 98 ASP A O 1
ATOM 745 N N . GLU A 1 99 ? -0.369 -32.092 -5.963 1.00 79.06 99 GLU A N 1
ATOM 746 C CA . GLU A 1 99 ? -1.808 -32.185 -5.708 1.00 79.06 99 GLU A CA 1
ATOM 747 C C . GLU A 1 99 ? -2.574 -30.972 -6.250 1.00 79.06 99 GLU A C 1
ATOM 749 O O . GLU A 1 99 ? -2.169 -29.818 -6.084 1.00 79.06 99 GLU A O 1
ATOM 754 N N . GLU A 1 100 ? -3.737 -31.234 -6.851 1.00 74.69 100 GLU A N 1
ATOM 755 C CA . GLU A 1 100 ? -4.709 -30.198 -7.191 1.00 74.69 100 GLU A CA 1
ATOM 756 C C . GLU A 1 100 ? -5.415 -29.723 -5.912 1.00 74.69 100 GLU A C 1
ATOM 758 O O . GLU A 1 100 ? -6.161 -30.463 -5.263 1.00 74.69 100 GLU A O 1
ATOM 763 N N . VAL A 1 101 ? -5.162 -28.474 -5.518 1.00 71.62 101 VAL A N 1
ATOM 764 C CA . VAL A 1 101 ? -5.754 -27.886 -4.313 1.00 71.62 101 VAL A CA 1
ATOM 765 C C . VAL A 1 101 ? -7.063 -27.195 -4.675 1.00 71.62 101 VAL A C 1
ATOM 767 O O . VAL A 1 101 ? -7.070 -26.152 -5.325 1.00 71.62 101 VAL A O 1
ATOM 770 N N . VAL A 1 102 ? -8.180 -27.755 -4.207 1.00 78.50 102 VAL A N 1
ATOM 771 C CA . VAL A 1 102 ? -9.494 -27.101 -4.296 1.00 78.50 102 VAL A CA 1
ATOM 772 C C . VAL A 1 102 ? -9.446 -25.771 -3.529 1.00 78.50 102 VAL A C 1
ATOM 774 O O . VAL A 1 102 ? -8.958 -25.740 -2.395 1.00 78.50 102 VAL A O 1
ATOM 777 N N . ILE A 1 103 ? -9.939 -24.683 -4.129 1.00 76.25 103 ILE A N 1
ATOM 778 C CA . ILE A 1 103 ? -9.805 -23.302 -3.624 1.00 76.25 103 ILE A CA 1
ATOM 779 C C . ILE A 1 103 ? -10.247 -23.181 -2.159 1.00 76.25 103 ILE A C 1
ATOM 781 O O . ILE A 1 103 ? -9.561 -22.563 -1.350 1.00 76.25 103 ILE A O 1
ATOM 785 N N . GLU A 1 104 ? -11.341 -23.830 -1.769 1.00 74.38 104 GLU A N 1
ATOM 786 C CA . GLU A 1 104 ? -11.865 -23.796 -0.402 1.00 74.38 104 GLU A CA 1
ATOM 787 C C . GLU A 1 104 ? -10.868 -24.377 0.614 1.00 74.38 104 GLU A C 1
ATOM 789 O O . GLU A 1 104 ? -10.763 -23.899 1.745 1.00 74.38 104 GLU A O 1
ATOM 794 N N . ARG A 1 105 ? -10.079 -25.382 0.211 1.00 74.12 105 ARG A N 1
ATOM 795 C CA . ARG A 1 105 ? -9.028 -25.972 1.055 1.00 74.12 105 ARG A CA 1
ATOM 796 C C . ARG A 1 105 ? -7.815 -25.062 1.191 1.00 74.12 105 ARG A C 1
ATOM 798 O O . ARG A 1 105 ? -7.126 -25.166 2.202 1.00 74.12 105 ARG A O 1
ATOM 805 N N . LEU A 1 106 ? -7.590 -24.158 0.236 1.00 76.69 106 LEU A N 1
ATOM 806 C CA . LEU A 1 106 ? -6.529 -23.157 0.314 1.00 76.69 106 LEU A CA 1
ATOM 807 C C . LEU A 1 106 ? -6.783 -22.177 1.465 1.00 76.69 106 LEU A C 1
ATOM 809 O O . LEU A 1 106 ? -5.855 -21.857 2.197 1.00 76.69 106 LEU A O 1
ATOM 813 N N . TYR A 1 107 ? -8.029 -21.730 1.654 1.00 78.00 107 TYR A N 1
ATOM 814 C CA . TYR A 1 107 ? -8.365 -20.708 2.652 1.00 78.00 107 TYR A CA 1
ATOM 815 C C . TYR A 1 107 ? -8.581 -21.260 4.072 1.00 78.00 107 TYR A C 1
ATOM 817 O O . TYR A 1 107 ? -8.375 -20.548 5.058 1.00 78.00 107 TYR A O 1
ATOM 825 N N . LEU A 1 108 ? -8.947 -22.540 4.204 1.00 79.50 108 LEU A N 1
ATOM 826 C CA . LEU A 1 108 ? -9.2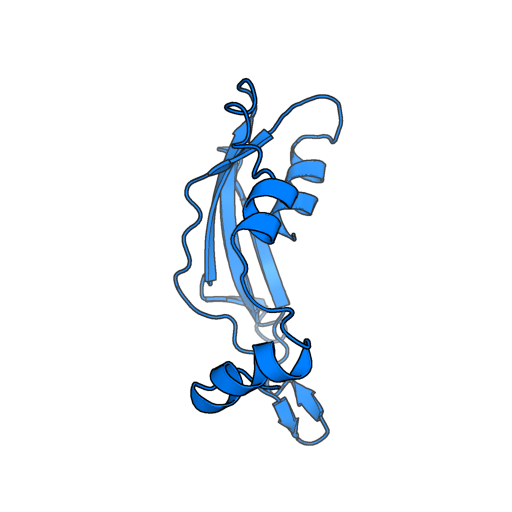11 -23.190 5.496 1.00 79.50 108 LEU A CA 1
ATOM 827 C C . LEU A 1 108 ? -8.074 -23.040 6.531 1.00 79.50 108 LEU A C 1
ATOM 829 O O . LEU A 1 108 ? -8.375 -22.720 7.685 1.00 79.50 108 LEU A O 1
ATOM 833 N N . PRO A 1 109 ? -6.785 -23.229 6.190 1.00 79.25 109 PRO A N 1
ATOM 834 C CA . PRO A 1 109 ? -5.692 -23.002 7.133 1.00 79.25 109 PRO A CA 1
ATOM 835 C C . PRO A 1 109 ? -5.613 -21.555 7.637 1.00 79.25 109 PRO A C 1
ATOM 837 O O . PRO A 1 109 ? -5.307 -21.335 8.809 1.00 79.25 109 PRO A O 1
ATOM 840 N N . PHE A 1 110 ? -5.938 -20.577 6.787 1.00 79.00 110 PHE A N 1
ATOM 841 C CA . PHE A 1 110 ? -5.826 -19.151 7.105 1.00 79.00 110 PHE A CA 1
ATOM 842 C C . PHE A 1 110 ? -6.917 -18.668 8.072 1.00 79.00 110 PHE A C 1
ATOM 844 O O . PHE A 1 110 ? -6.649 -17.821 8.927 1.00 79.00 110 PHE A O 1
ATOM 851 N N . SER A 1 111 ? -8.095 -19.303 8.037 1.00 75.50 111 SER A N 1
ATOM 852 C CA . SER A 1 111 ? -9.177 -19.067 9.008 1.00 75.50 111 SER A CA 1
ATOM 853 C C . SER A 1 111 ? -8.739 -19.264 10.464 1.00 75.50 111 SER A C 1
ATOM 855 O O . SER A 1 111 ? -9.196 -18.564 11.365 1.00 75.50 111 SER A O 1
ATOM 857 N N . LYS A 1 112 ? -7.799 -20.190 10.705 1.00 74.75 112 LYS A N 1
ATOM 858 C CA . LYS A 1 112 ? -7.310 -20.522 12.051 1.00 74.75 112 LYS A CA 1
ATOM 859 C C . LYS A 1 112 ? -6.272 -19.533 12.578 1.00 74.75 112 LYS A C 1
ATOM 861 O O . LYS A 1 112 ? -5.961 -19.575 13.764 1.00 74.75 112 LYS A O 1
ATOM 866 N N . ILE A 1 113 ? -5.743 -18.664 11.718 1.00 77.44 113 ILE A N 1
ATOM 867 C CA . ILE A 1 113 ? -4.732 -17.658 12.069 1.00 77.44 113 ILE A CA 1
ATOM 868 C C . ILE A 1 113 ? -5.244 -16.223 11.891 1.00 77.44 113 ILE A C 1
ATOM 870 O O . ILE A 1 113 ? -4.458 -15.281 11.890 1.00 77.44 113 ILE A O 1
ATOM 874 N N . GLY A 1 114 ? -6.567 -16.050 11.787 1.00 65.75 114 GLY A N 1
ATOM 875 C CA . GLY A 1 114 ? -7.216 -14.740 11.840 1.00 65.75 114 GLY A CA 1
ATOM 876 C C . GLY A 1 114 ? -7.415 -14.043 10.495 1.00 65.75 114 GLY A C 1
ATOM 877 O O . GLY A 1 114 ? -7.861 -12.898 10.492 1.00 65.75 114 G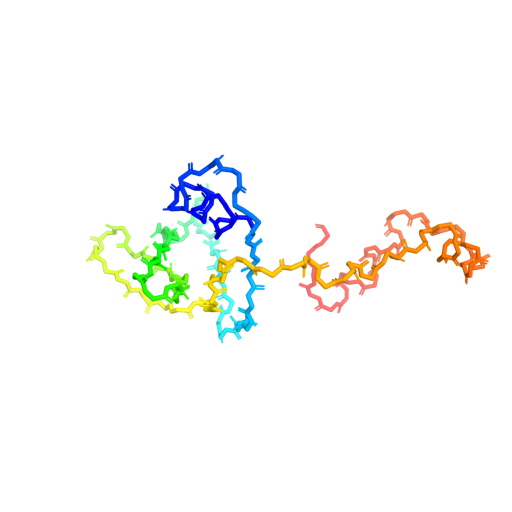LY A O 1
ATOM 878 N N . PHE A 1 115 ? -7.145 -14.705 9.365 1.00 64.56 115 PHE A N 1
ATOM 879 C CA . PHE A 1 115 ? -7.640 -14.218 8.077 1.00 64.56 115 PHE A CA 1
ATOM 880 C C . PHE A 1 115 ? -9.118 -14.600 7.940 1.00 64.56 115 PHE A C 1
ATOM 882 O O . PHE A 1 115 ? -9.435 -15.791 8.016 1.00 64.56 115 PHE A O 1
ATOM 889 N N . PRO A 1 116 ? -10.030 -13.628 7.773 1.00 60.75 116 PRO A N 1
ATOM 890 C CA . PRO A 1 116 ? -11.435 -13.932 7.551 1.00 60.75 116 PRO A CA 1
ATOM 891 C C . PRO A 1 116 ? -11.603 -14.687 6.225 1.00 60.75 116 PRO A C 1
ATOM 893 O O . PRO A 1 116 ? -10.970 -14.334 5.228 1.00 60.75 116 PRO A O 1
ATOM 896 N N . LEU A 1 117 ? -12.420 -15.745 6.264 1.00 54.19 117 LEU A N 1
ATOM 897 C CA . LEU A 1 117 ? -12.931 -16.448 5.084 1.00 54.19 117 LEU A CA 1
ATOM 898 C C . LEU A 1 117 ? -13.941 -15.572 4.339 1.00 54.19 117 LEU A C 1
ATOM 900 O O . LEU A 1 117 ? -14.742 -14.905 5.035 1.00 54.19 117 LEU A O 1
#

Foldseek 3Di:
DVLVVVCCVVVPVPDWDKDWPDKDFDDDDDFDQDPPRDTPADKDWDWDQDPQFKIWIFIAHPVVRDTDDTGIITGMDIDDDPPPPPPPPVVVVVVPDPDDDDPVNVCVVVVVVPDDD

Radius of gyration: 19.55 Å; chains: 1; bounding box: 42×50×37 Å